Protein AF-I0A2P6-F1 (afdb_monomer_lite)

Structure (mmCIF, N/CA/C/O backbone):
data_AF-I0A2P6-F1
#
_entry.id   AF-I0A2P6-F1
#
loop_
_atom_site.group_PDB
_atom_site.id
_atom_site.type_symbol
_atom_site.label_atom_id
_atom_site.label_alt_id
_atom_site.label_comp_id
_atom_site.label_asym_id
_atom_site.label_entity_id
_atom_site.label_seq_id
_atom_site.pdbx_PDB_ins_code
_atom_site.Cartn_x
_atom_site.Cartn_y
_atom_site.Cartn_z
_atom_site.occupancy
_atom_site.B_iso_or_equiv
_atom_site.auth_seq_id
_atom_site.auth_comp_id
_atom_site.auth_asym_id
_atom_site.auth_atom_id
_atom_site.pdbx_PDB_model_num
ATOM 1 N N . MET A 1 1 ? 2.920 -20.434 -17.012 1.00 64.56 1 MET A N 1
ATOM 2 C CA . MET A 1 1 ? 2.544 -19.214 -16.250 1.00 64.56 1 MET A CA 1
ATOM 3 C C . MET A 1 1 ? 3.639 -18.729 -15.296 1.00 64.56 1 MET A C 1
ATOM 5 O O . MET A 1 1 ? 4.077 -17.599 -15.457 1.00 64.56 1 MET A O 1
ATOM 9 N N . ARG A 1 2 ? 4.132 -19.548 -14.350 1.00 75.06 2 ARG A N 1
ATOM 10 C CA . ARG A 1 2 ? 5.155 -19.134 -13.357 1.00 75.06 2 ARG A CA 1
ATOM 11 C C . ARG A 1 2 ? 6.465 -18.617 -13.980 1.00 75.06 2 ARG A C 1
ATOM 13 O O . ARG A 1 2 ? 6.983 -17.601 -13.540 1.00 75.06 2 ARG A O 1
ATOM 20 N N . LEU A 1 3 ? 6.926 -19.248 -15.062 1.00 84.81 3 LEU A N 1
ATOM 21 C CA . LEU A 1 3 ? 8.129 -18.832 -15.799 1.00 84.81 3 LEU A CA 1
ATOM 22 C C . LEU A 1 3 ? 8.031 -17.404 -16.363 1.00 84.81 3 LEU A C 1
ATOM 24 O O . LEU A 1 3 ? 8.975 -16.635 -16.242 1.00 84.81 3 LEU A O 1
ATOM 28 N N . ALA A 1 4 ? 6.879 -17.018 -16.920 1.00 82.69 4 ALA A N 1
ATOM 29 C CA . ALA A 1 4 ? 6.696 -15.689 -17.504 1.00 82.69 4 ALA A CA 1
ATOM 30 C C . ALA A 1 4 ? 6.731 -14.576 -16.443 1.00 82.69 4 ALA A C 1
ATOM 32 O O . ALA A 1 4 ? 7.311 -13.520 -16.683 1.00 82.69 4 ALA A O 1
ATOM 33 N N . TYR A 1 5 ? 6.158 -14.821 -15.259 1.00 88.75 5 TYR A N 1
ATOM 34 C CA . TYR A 1 5 ? 6.258 -13.890 -14.132 1.00 88.75 5 TYR A CA 1
ATOM 35 C C . TYR A 1 5 ? 7.699 -13.735 -13.645 1.00 88.75 5 TYR A C 1
ATOM 37 O O . TYR A 1 5 ? 8.154 -12.605 -13.484 1.00 88.75 5 TYR A O 1
ATOM 45 N N . ASN A 1 6 ? 8.416 -14.851 -13.483 1.00 91.44 6 ASN A N 1
ATOM 46 C CA . ASN A 1 6 ? 9.821 -14.835 -13.083 1.00 91.44 6 ASN A CA 1
ATOM 47 C C . ASN A 1 6 ? 10.684 -14.074 -14.100 1.00 91.44 6 ASN A C 1
ATOM 49 O O . ASN A 1 6 ? 11.554 -13.306 -13.706 1.00 91.44 6 ASN A O 1
ATOM 53 N N . GLU A 1 7 ? 10.421 -14.224 -15.402 1.00 93.06 7 GLU A N 1
ATOM 54 C CA . GLU A 1 7 ? 11.135 -13.461 -16.430 1.00 93.06 7 GLU A CA 1
ATOM 55 C C . GLU A 1 7 ? 10.840 -11.959 -16.358 1.00 93.06 7 GLU A C 1
ATOM 57 O O . GLU A 1 7 ? 11.769 -11.155 -16.407 1.00 93.06 7 GLU A O 1
ATOM 62 N N . MET A 1 8 ? 9.578 -11.546 -16.193 1.00 93.81 8 MET A N 1
ATOM 63 C CA . MET A 1 8 ? 9.247 -10.122 -16.019 1.00 93.81 8 MET A CA 1
ATOM 64 C C . MET A 1 8 ? 9.940 -9.519 -14.792 1.00 93.81 8 MET A C 1
ATOM 66 O O . MET A 1 8 ? 10.459 -8.405 -14.855 1.00 93.81 8 MET A O 1
ATOM 70 N N . GLU A 1 9 ? 9.958 -10.259 -13.686 1.00 94.56 9 GLU A N 1
ATOM 71 C CA . GLU A 1 9 ? 10.616 -9.873 -12.440 1.00 94.56 9 GLU A CA 1
ATOM 72 C C . GLU A 1 9 ? 12.139 -9.783 -12.612 1.00 94.56 9 GLU A C 1
ATOM 74 O O . GLU A 1 9 ? 12.751 -8.770 -12.268 1.00 94.56 9 GLU A O 1
ATOM 79 N N . ARG A 1 10 ? 12.752 -10.781 -13.257 1.00 95.81 10 ARG A N 1
ATOM 80 C CA . ARG A 1 10 ? 14.180 -10.786 -13.594 1.00 95.81 10 ARG A CA 1
ATOM 81 C C . ARG A 1 10 ? 14.563 -9.579 -14.445 1.00 95.81 10 ARG A C 1
ATOM 83 O O . ARG A 1 10 ? 15.559 -8.917 -14.157 1.00 95.81 10 ARG A O 1
ATOM 90 N N . VAL A 1 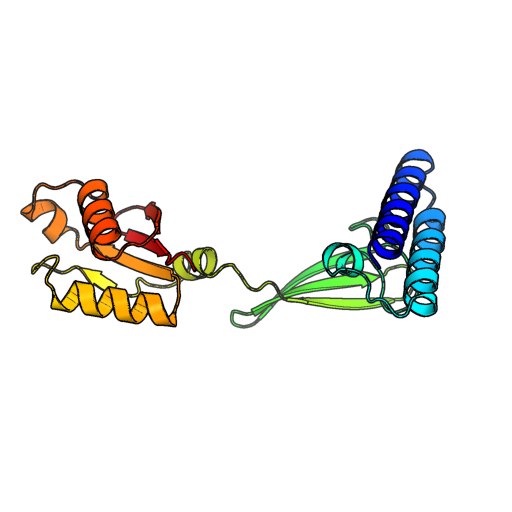11 ? 13.775 -9.269 -15.477 1.00 96.12 11 VAL A N 1
ATOM 91 C CA . VAL A 1 11 ? 13.992 -8.095 -16.337 1.00 96.12 11 VAL A CA 1
ATOM 92 C C . VAL A 1 11 ? 13.886 -6.808 -15.529 1.00 96.12 11 VAL A C 1
ATOM 94 O O . VAL A 1 11 ? 14.717 -5.918 -15.707 1.00 96.12 11 VAL A O 1
ATOM 97 N N . PHE A 1 12 ? 12.894 -6.706 -14.640 1.00 96.44 12 PHE A N 1
ATOM 98 C CA . PHE A 1 12 ? 12.726 -5.544 -13.773 1.00 96.44 12 PHE A CA 1
ATOM 99 C C . PHE A 1 12 ? 13.979 -5.311 -12.928 1.00 96.44 12 PHE A C 1
ATOM 101 O O . PHE A 1 12 ? 14.582 -4.241 -13.025 1.00 96.44 12 PHE A O 1
ATOM 108 N N . TYR A 1 13 ? 14.418 -6.330 -12.184 1.00 96.06 13 TYR A N 1
ATOM 109 C CA . TYR A 1 13 ? 15.587 -6.230 -11.313 1.00 96.06 13 TYR A CA 1
ATOM 110 C C . TYR A 1 13 ? 16.878 -5.960 -12.089 1.00 96.06 13 TYR A C 1
ATOM 112 O O . TYR A 1 13 ? 17.655 -5.088 -11.697 1.00 96.06 13 TYR A O 1
ATOM 120 N N . LYS A 1 14 ? 17.088 -6.633 -13.228 1.00 97.62 14 LYS A N 1
ATOM 121 C CA . LYS A 1 14 ? 18.254 -6.405 -14.096 1.00 97.62 14 LYS A CA 1
ATOM 122 C C . LYS A 1 14 ? 18.283 -4.964 -14.611 1.00 97.62 14 LYS A C 1
ATOM 124 O O . LYS A 1 14 ? 19.324 -4.321 -14.547 1.00 97.62 14 LYS A O 1
ATOM 129 N N . ALA A 1 15 ? 17.152 -4.438 -15.082 1.00 97.19 15 ALA A N 1
ATOM 130 C CA . ALA A 1 15 ? 17.061 -3.069 -15.584 1.00 97.19 15 ALA A CA 1
ATOM 131 C C . ALA A 1 15 ? 17.306 -2.029 -14.482 1.00 97.19 15 ALA A C 1
ATOM 133 O O . ALA A 1 15 ? 18.006 -1.045 -14.717 1.00 97.19 15 ALA A O 1
ATOM 134 N N . THR A 1 16 ? 16.764 -2.246 -13.279 1.00 95.94 16 THR A N 1
ATOM 135 C CA . THR A 1 16 ? 17.031 -1.362 -12.138 1.00 95.94 16 THR A CA 1
ATOM 136 C C . THR A 1 16 ? 18.488 -1.425 -11.699 1.00 95.94 16 THR A C 1
ATOM 138 O O . THR A 1 16 ? 19.078 -0.380 -11.451 1.00 95.94 16 THR A O 1
ATOM 141 N N . PHE A 1 17 ? 19.088 -2.618 -11.663 1.00 97.44 17 PHE A N 1
ATOM 142 C CA . PHE A 1 17 ? 20.496 -2.805 -11.319 1.00 97.44 17 PHE A CA 1
ATOM 143 C C . PHE A 1 17 ? 21.410 -2.059 -12.299 1.00 97.44 17 PHE A C 1
ATOM 145 O O . PHE A 1 17 ? 22.212 -1.233 -11.881 1.00 97.44 17 PHE A O 1
ATOM 152 N N . LEU A 1 18 ? 21.215 -2.261 -13.607 1.00 97.06 18 LEU A N 1
ATOM 153 C CA . LEU A 1 18 ? 21.983 -1.566 -14.646 1.00 97.06 18 LEU A CA 1
ATOM 154 C C . LEU A 1 18 ? 21.805 -0.043 -14.583 1.00 97.06 18 LEU A C 1
ATOM 156 O O . LEU A 1 18 ? 22.752 0.700 -14.819 1.00 97.06 18 LEU A O 1
ATOM 160 N N . PHE A 1 19 ? 20.611 0.446 -14.236 1.00 96.31 19 PHE A N 1
ATOM 161 C CA . PHE A 1 19 ? 20.417 1.873 -13.987 1.00 96.31 19 PHE A CA 1
ATOM 162 C C . PHE A 1 19 ? 21.257 2.377 -12.805 1.00 96.31 19 PHE A C 1
ATOM 164 O O . PHE A 1 19 ? 21.818 3.464 -12.898 1.00 96.31 19 PHE A O 1
ATOM 171 N N . PHE A 1 20 ? 21.346 1.640 -11.697 1.00 95.44 20 PHE A N 1
ATOM 172 C CA . PHE A 1 20 ? 22.154 2.079 -10.556 1.00 95.44 20 PHE A CA 1
ATOM 173 C C . PHE A 1 20 ? 23.652 2.064 -10.863 1.00 95.44 20 PHE A C 1
A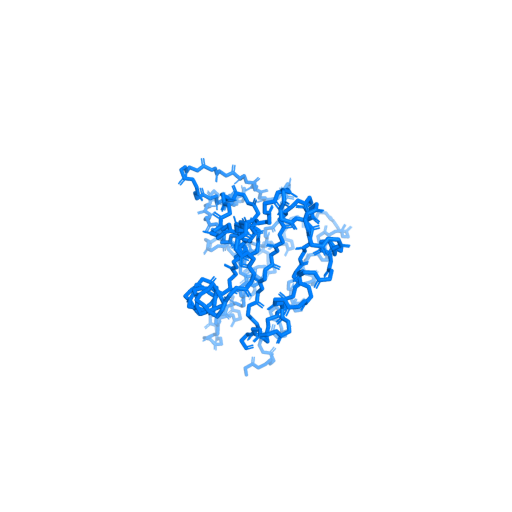TOM 175 O O . PHE A 1 20 ? 24.341 3.002 -10.464 1.00 95.44 20 PHE A O 1
ATOM 182 N N . GLU A 1 21 ? 24.105 1.064 -11.620 1.00 97.12 21 GLU A N 1
ATOM 183 C CA . GLU A 1 21 ? 25.496 0.905 -12.047 1.00 97.12 21 GLU A CA 1
ATOM 184 C C . GLU A 1 21 ? 25.930 2.017 -13.016 1.00 97.12 21 GLU A C 1
ATOM 186 O O . GLU A 1 21 ? 26.921 2.704 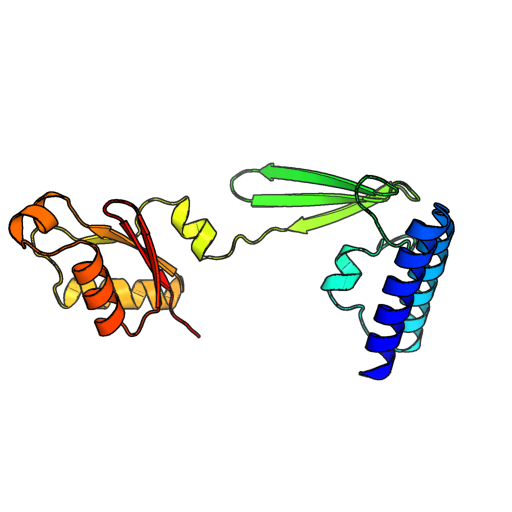-12.796 1.00 97.12 21 GLU A O 1
ATOM 191 N N . TYR A 1 22 ? 25.145 2.250 -14.072 1.00 96.31 22 TYR A N 1
ATOM 192 C CA . TYR A 1 22 ? 25.543 3.115 -15.190 1.00 96.31 22 TYR A CA 1
ATOM 193 C C . TYR A 1 22 ? 24.834 4.475 -15.223 1.00 96.31 22 TYR A C 1
ATOM 195 O O . TYR A 1 22 ? 25.108 5.293 -16.096 1.00 96.31 22 TYR A O 1
ATOM 203 N N . ARG A 1 23 ? 23.859 4.715 -14.338 1.00 94.06 23 ARG A N 1
ATOM 204 C CA . ARG A 1 23 ? 23.041 5.947 -14.247 1.00 94.06 23 ARG A CA 1
ATOM 205 C C . ARG A 1 23 ? 22.291 6.355 -15.519 1.00 94.06 23 ARG A C 1
ATOM 207 O O . ARG A 1 23 ? 21.707 7.435 -15.571 1.00 94.06 23 ARG A O 1
ATOM 214 N N . SER A 1 24 ? 22.195 5.465 -16.505 1.00 94.69 24 SER A N 1
ATOM 215 C CA . SER A 1 24 ? 21.405 5.694 -17.715 1.00 94.69 24 SER A CA 1
ATOM 216 C C . SER A 1 24 ? 19.942 5.291 -17.523 1.00 94.69 24 SER A C 1
ATOM 218 O O . SER A 1 24 ? 19.606 4.130 -17.273 1.00 94.69 24 SER A O 1
ATOM 220 N N . VAL A 1 25 ? 19.034 6.255 -17.696 1.00 93.69 25 VAL A N 1
ATOM 221 C CA . VAL A 1 25 ? 17.577 6.035 -17.618 1.00 93.69 25 VAL A CA 1
ATOM 222 C C . VAL A 1 25 ? 17.036 5.167 -18.754 1.00 93.69 25 VAL A C 1
ATOM 224 O O . VAL A 1 25 ? 15.900 4.689 -18.680 1.00 93.69 25 VAL A O 1
ATOM 227 N N . ASP A 1 26 ? 17.826 4.941 -19.799 1.00 95.75 26 ASP A N 1
ATOM 228 C CA . ASP A 1 26 ? 17.413 4.136 -20.938 1.00 95.75 26 ASP A CA 1
ATOM 229 C C . ASP A 1 26 ? 17.219 2.667 -20.568 1.00 95.75 26 ASP A C 1
ATOM 231 O O . ASP A 1 26 ? 16.251 2.060 -21.028 1.00 95.75 26 ASP A O 1
ATOM 235 N N . PHE A 1 27 ? 18.009 2.123 -19.637 1.00 97.25 27 PHE A N 1
ATOM 236 C CA . PHE A 1 27 ? 17.788 0.772 -19.107 1.00 97.25 27 PHE A CA 1
ATOM 237 C C . PHE A 1 27 ? 16.372 0.602 -18.538 1.00 97.25 27 PHE A C 1
ATOM 239 O O . PHE A 1 27 ? 15.708 -0.404 -18.797 1.00 97.25 27 PHE A O 1
ATOM 246 N N . LEU A 1 28 ? 15.852 1.624 -17.851 1.00 97.12 28 LEU A N 1
ATOM 247 C CA . LEU A 1 28 ? 14.493 1.625 -17.297 1.00 97.12 28 LEU A CA 1
ATOM 248 C C . LEU A 1 28 ? 13.420 1.690 -18.390 1.00 97.12 28 LEU A C 1
ATOM 250 O O . LEU A 1 28 ? 12.336 1.113 -18.247 1.00 97.12 28 LEU A O 1
ATOM 254 N N . ARG A 1 29 ? 13.701 2.406 -19.486 1.00 96.06 29 ARG A N 1
ATOM 255 C CA . ARG A 1 29 ? 12.798 2.529 -20.641 1.00 96.06 29 ARG A CA 1
ATOM 256 C C . ARG A 1 29 ? 12.747 1.212 -21.411 1.00 96.06 29 ARG A C 1
ATOM 258 O O . ARG A 1 29 ? 11.650 0.703 -21.642 1.00 96.06 29 ARG A O 1
ATOM 265 N N . TYR A 1 30 ? 13.903 0.654 -21.764 1.00 96.81 30 TYR A N 1
ATOM 266 C CA . TYR A 1 30 ? 14.017 -0.599 -22.508 1.00 96.81 30 TYR A CA 1
ATOM 267 C C . TYR A 1 30 ? 13.488 -1.785 -21.704 1.00 96.81 30 TYR A C 1
ATOM 269 O O . TYR A 1 30 ? 12.597 -2.486 -22.184 1.00 96.81 30 TYR A O 1
ATOM 277 N N . GLY A 1 31 ? 13.943 -1.959 -20.458 1.00 96.56 31 GLY A N 1
ATOM 278 C CA . GLY A 1 31 ? 13.495 -3.050 -19.591 1.00 96.56 31 GLY A CA 1
ATOM 279 C C . GLY A 1 31 ? 11.984 -3.030 -19.374 1.00 96.56 31 GLY A C 1
ATOM 280 O O . GLY A 1 31 ? 11.310 -4.043 -19.540 1.00 96.56 31 GLY A O 1
ATOM 281 N N . GLY A 1 32 ? 11.412 -1.854 -19.113 1.00 96.00 32 GLY A N 1
ATOM 282 C CA . GLY A 1 32 ? 9.970 -1.712 -18.936 1.00 96.00 32 GLY A CA 1
ATOM 283 C C . GLY A 1 32 ? 9.139 -2.007 -20.197 1.00 96.00 32 GLY A C 1
ATOM 284 O O . GLY A 1 32 ? 8.096 -2.665 -20.120 1.00 96.00 32 GLY A O 1
ATOM 285 N N . ARG A 1 33 ? 9.606 -1.584 -21.383 1.00 95.44 33 ARG A N 1
ATOM 286 C CA . ARG A 1 33 ? 8.983 -1.976 -22.664 1.00 95.44 33 ARG A CA 1
ATOM 287 C C . ARG A 1 33 ? 9.076 -3.481 -22.895 1.00 95.44 33 ARG A C 1
ATOM 289 O O . ARG A 1 33 ? 8.104 -4.076 -23.355 1.00 95.44 33 ARG A O 1
ATOM 296 N N . TYR A 1 34 ? 10.207 -4.090 -22.546 1.00 96.38 34 TYR A N 1
ATOM 297 C CA . TYR A 1 34 ? 10.399 -5.528 -22.681 1.00 96.38 34 TYR A CA 1
ATOM 298 C C . TYR A 1 34 ? 9.437 -6.310 -21.774 1.00 96.38 34 TYR A C 1
ATOM 300 O O . TYR A 1 34 ? 8.736 -7.190 -22.266 1.00 96.38 34 TYR A O 1
ATOM 308 N N . ILE A 1 35 ? 9.268 -5.903 -20.508 1.00 95.56 35 ILE A N 1
ATOM 309 C CA . ILE A 1 35 ? 8.257 -6.476 -19.596 1.00 95.56 35 ILE A CA 1
ATOM 310 C C . ILE A 1 35 ? 6.853 -6.398 -20.206 1.00 95.56 35 ILE A C 1
ATOM 312 O O . ILE A 1 35 ? 6.126 -7.391 -20.220 1.00 95.56 35 ILE A O 1
ATOM 316 N N . LYS A 1 36 ? 6.468 -5.236 -20.754 1.00 93.00 36 LYS A N 1
ATOM 317 C CA . LYS A 1 36 ? 5.180 -5.086 -21.449 1.00 93.00 36 LYS A CA 1
ATOM 318 C C . LYS A 1 36 ? 5.044 -6.034 -22.640 1.00 93.00 36 LYS A C 1
ATOM 320 O O . LYS A 1 36 ? 3.966 -6.585 -22.834 1.00 93.00 36 LYS A O 1
ATOM 325 N N . SER A 1 37 ? 6.108 -6.217 -23.421 1.00 94.31 37 SER A N 1
ATOM 326 C CA . SER A 1 37 ? 6.098 -7.132 -24.564 1.00 94.31 37 SER A CA 1
ATOM 327 C C . SER A 1 37 ? 5.889 -8.578 -24.119 1.00 94.31 37 SER A C 1
ATOM 329 O O . SER A 1 37 ? 5.052 -9.268 -24.694 1.00 94.31 37 SER A O 1
ATOM 331 N N . ILE A 1 38 ? 6.574 -9.020 -23.057 1.00 93.25 38 ILE A N 1
ATOM 332 C CA . ILE A 1 38 ? 6.375 -10.358 -22.478 1.00 93.25 38 ILE A CA 1
ATOM 333 C C . ILE A 1 38 ? 4.920 -10.512 -22.022 1.00 93.25 38 ILE A C 1
ATOM 335 O O . ILE A 1 38 ? 4.271 -11.494 -22.375 1.00 93.25 38 ILE A O 1
ATOM 339 N N . ALA A 1 39 ? 4.384 -9.532 -21.287 1.00 93.19 39 ALA A N 1
ATOM 340 C CA . ALA A 1 39 ? 3.007 -9.558 -20.789 1.00 93.19 39 ALA A CA 1
ATOM 341 C C . ALA A 1 39 ? 1.977 -9.672 -21.922 1.00 93.19 39 ALA A C 1
ATOM 343 O O . ALA A 1 39 ? 1.059 -10.483 -21.840 1.00 93.19 39 ALA A O 1
ATOM 344 N N . GLN A 1 40 ? 2.167 -8.913 -23.005 1.00 91.75 40 GLN A N 1
ATOM 345 C CA . GLN A 1 40 ? 1.307 -8.966 -24.189 1.00 91.75 40 GLN A CA 1
ATOM 346 C C . GLN A 1 40 ? 1.396 -10.317 -24.905 1.00 91.75 40 GLN A C 1
ATOM 348 O O . GLN A 1 40 ? 0.367 -10.926 -25.172 1.00 91.75 40 GLN A O 1
ATOM 353 N N . LYS A 1 41 ? 2.612 -10.813 -25.171 1.00 94.06 41 LYS A N 1
ATOM 354 C CA . LYS A 1 41 ? 2.834 -12.093 -25.866 1.00 94.06 41 LYS A CA 1
ATOM 355 C C . LYS A 1 41 ? 2.283 -13.288 -25.093 1.00 94.06 41 LYS A C 1
ATOM 357 O O . LYS A 1 41 ? 1.799 -14.238 -25.690 1.00 94.06 41 LYS A O 1
ATOM 362 N N . THR A 1 42 ? 2.385 -13.247 -23.767 1.00 92.50 42 THR A N 1
ATOM 363 C CA . THR A 1 42 ? 1.942 -14.340 -22.888 1.00 92.50 42 THR A CA 1
ATOM 364 C C . THR A 1 42 ? 0.490 -14.204 -22.438 1.00 92.50 42 THR A C 1
ATOM 366 O O . THR A 1 42 ? -0.013 -15.109 -21.779 1.00 92.50 42 THR A O 1
ATOM 369 N N . ASN A 1 43 ? -0.177 -13.092 -22.770 1.00 91.19 43 ASN A N 1
ATOM 370 C CA . ASN A 1 43 ? -1.502 -12.724 -22.270 1.00 91.19 43 ASN A CA 1
ATOM 371 C C . ASN A 1 43 ? -1.621 -12.816 -20.733 1.00 91.19 43 ASN A C 1
ATOM 373 O O . ASN A 1 43 ? -2.645 -13.227 -20.188 1.00 91.19 43 ASN A O 1
ATOM 377 N N . LEU A 1 44 ? -0.548 -12.453 -20.021 1.00 89.12 44 LEU A N 1
ATOM 378 C CA . LEU A 1 44 ? -0.504 -12.444 -18.560 1.00 89.12 44 LEU A CA 1
ATOM 379 C C . LEU A 1 44 ? -0.405 -11.004 -18.048 1.00 89.12 44 LEU A C 1
ATOM 381 O O . LEU A 1 44 ? 0.455 -10.244 -18.507 1.00 89.12 44 LEU A O 1
ATOM 385 N N . PRO A 1 45 ? -1.246 -10.600 -17.080 1.00 86.69 45 PRO A N 1
ATOM 386 C CA . PRO A 1 45 ? -1.126 -9.285 -16.474 1.00 86.69 45 PRO A CA 1
ATOM 387 C C . PRO A 1 45 ? 0.174 -9.201 -15.676 1.00 86.69 45 PRO A C 1
ATOM 389 O O . PRO A 1 45 ? 0.573 -10.151 -15.018 1.00 86.69 45 PRO A O 1
ATOM 392 N N . VAL A 1 46 ? 0.816 -8.036 -15.662 1.00 87.56 46 VAL A N 1
ATOM 393 C CA . VAL A 1 46 ? 1.922 -7.792 -14.727 1.00 87.56 46 VAL A CA 1
ATOM 394 C C . VAL A 1 46 ? 1.368 -7.778 -13.297 1.00 87.56 46 VAL A C 1
ATOM 396 O O . VAL A 1 46 ? 0.360 -7.105 -13.050 1.00 87.56 46 VAL A O 1
ATOM 399 N N . ARG A 1 47 ? 2.035 -8.477 -12.366 1.00 84.38 47 ARG A N 1
ATOM 400 C CA . ARG A 1 47 ? 1.691 -8.474 -10.931 1.00 84.38 47 ARG A CA 1
ATOM 401 C C . ARG A 1 47 ? 1.622 -7.044 -10.382 1.00 84.38 47 ARG A C 1
ATOM 403 O O . ARG A 1 47 ? 2.344 -6.154 -10.836 1.00 84.38 47 ARG A O 1
ATOM 410 N N . ASP A 1 48 ? 0.733 -6.809 -9.417 1.00 78.69 48 ASP A N 1
ATOM 411 C CA . ASP A 1 48 ? 0.439 -5.454 -8.934 1.00 78.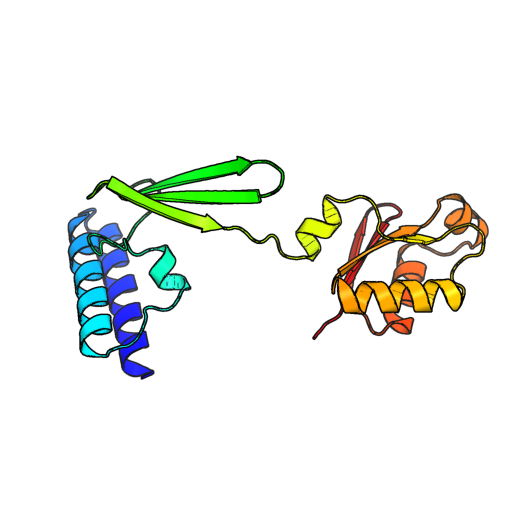69 48 ASP A CA 1
ATOM 412 C C . ASP A 1 48 ? 1.645 -4.765 -8.270 1.00 78.69 48 ASP A C 1
ATOM 414 O O . ASP A 1 48 ? 1.806 -3.551 -8.413 1.00 78.69 48 ASP A O 1
ATOM 418 N N . ASP A 1 49 ? 2.530 -5.532 -7.631 1.00 82.50 49 ASP A N 1
ATOM 419 C CA . ASP A 1 49 ? 3.814 -5.070 -7.088 1.00 82.50 49 ASP A CA 1
ATOM 420 C C . ASP A 1 49 ? 4.694 -4.409 -8.162 1.00 82.50 49 ASP A C 1
ATOM 422 O O . ASP A 1 49 ? 5.083 -3.253 -8.005 1.00 82.50 49 ASP A O 1
ATOM 426 N N . LEU A 1 50 ? 4.919 -5.070 -9.298 1.00 87.62 50 LEU A N 1
ATOM 427 C CA . LEU A 1 50 ? 5.707 -4.538 -10.416 1.00 87.62 50 LEU A CA 1
ATOM 428 C C . LEU A 1 50 ? 4.938 -3.477 -11.219 1.00 87.62 50 LEU A C 1
ATOM 430 O O . LEU A 1 50 ? 5.488 -2.463 -11.656 1.00 87.62 50 LEU A O 1
ATOM 434 N N . LYS A 1 51 ? 3.626 -3.653 -11.390 1.00 87.38 51 LYS A N 1
ATOM 435 C CA . LYS A 1 51 ? 2.742 -2.737 -12.132 1.00 87.38 51 LYS A CA 1
ATOM 436 C C . LYS A 1 51 ? 2.659 -1.350 -11.488 1.00 87.38 51 LYS A C 1
ATOM 438 O O . LYS A 1 51 ? 2.465 -0.347 -12.191 1.00 87.38 51 LYS A O 1
ATOM 443 N N . HIS A 1 52 ? 2.855 -1.235 -10.172 1.00 89.25 52 HIS A N 1
ATOM 444 C CA . HIS A 1 52 ? 3.011 0.056 -9.491 1.00 89.25 52 HIS A CA 1
ATOM 445 C C . HIS A 1 52 ? 4.274 0.814 -9.906 1.00 89.25 52 HIS A C 1
ATOM 447 O O . HIS A 1 52 ? 4.243 2.046 -9.942 1.00 89.25 52 HIS A O 1
ATOM 453 N N . PHE A 1 53 ? 5.309 0.122 -10.370 1.00 93.81 53 PHE A N 1
ATOM 454 C CA . PHE A 1 53 ? 6.541 0.726 -10.869 1.00 93.81 53 PHE A CA 1
ATOM 455 C C . PHE A 1 53 ? 6.611 0.792 -12.392 1.00 93.81 53 PHE A C 1
ATOM 457 O O . PHE A 1 53 ? 7.590 1.281 -12.921 1.00 93.81 53 PHE A O 1
ATOM 464 N N . ILE A 1 54 ? 5.581 0.382 -13.134 1.00 94.44 54 ILE A N 1
ATOM 465 C CA . ILE A 1 54 ? 5.599 0.458 -14.604 1.00 94.44 54 ILE A CA 1
ATOM 466 C C . ILE A 1 54 ? 4.630 1.530 -15.109 1.00 94.44 54 ILE A C 1
ATOM 468 O O . ILE A 1 54 ? 3.488 1.665 -14.648 1.00 94.44 54 ILE A O 1
ATOM 472 N N . CYS A 1 55 ? 5.083 2.341 -16.065 1.00 95.25 55 CYS A N 1
ATOM 473 C CA . CYS A 1 55 ? 4.238 3.323 -16.729 1.00 95.25 55 CYS A CA 1
ATOM 474 C C . CYS A 1 55 ? 3.223 2.634 -17.651 1.00 95.25 55 CYS A C 1
ATOM 476 O O . CYS A 1 55 ? 3.593 1.973 -18.623 1.00 95.25 55 CYS A O 1
ATOM 478 N N . LYS A 1 56 ? 1.924 2.863 -17.421 1.00 91.94 56 LYS A N 1
ATOM 479 C CA . LYS A 1 56 ? 0.870 2.295 -18.278 1.00 91.94 56 LYS A CA 1
ATOM 480 C C . LYS A 1 56 ? 0.908 2.823 -19.712 1.00 91.94 56 LYS A C 1
ATOM 482 O O . LYS A 1 56 ? 0.500 2.095 -20.606 1.00 91.94 56 LYS A O 1
ATOM 487 N N . ARG A 1 57 ? 1.432 4.032 -19.949 1.00 94.25 57 ARG A N 1
ATOM 488 C CA . ARG A 1 57 ? 1.586 4.601 -21.297 1.00 94.25 57 ARG A CA 1
ATOM 489 C C . ARG A 1 57 ? 2.850 4.061 -21.971 1.00 94.25 57 ARG A C 1
ATOM 491 O O . ARG A 1 57 ? 2.784 3.073 -22.691 1.00 94.25 57 ARG A O 1
ATOM 498 N N . CYS A 1 58 ? 4.017 4.621 -21.662 1.00 94.62 58 CYS A N 1
ATOM 499 C CA . CYS A 1 58 ? 5.265 4.310 -22.370 1.00 94.62 58 CYS A CA 1
ATOM 500 C C . CYS A 1 58 ? 5.993 3.031 -21.916 1.00 94.62 58 CYS A C 1
ATOM 502 O O . CYS A 1 58 ? 7.013 2.685 -22.502 1.00 94.62 58 CYS A O 1
ATOM 504 N N . GLY A 1 59 ? 5.520 2.348 -20.869 1.00 94.00 59 GLY A N 1
ATOM 505 C CA . GLY A 1 59 ? 6.137 1.116 -20.368 1.00 94.00 59 GLY A CA 1
ATOM 506 C C . GLY A 1 59 ? 7.372 1.306 -19.494 1.00 94.00 59 GLY A C 1
ATOM 507 O O . GLY A 1 59 ? 7.773 0.342 -18.868 1.00 94.00 59 GLY A O 1
ATOM 508 N N . ALA A 1 60 ? 7.948 2.507 -19.389 1.00 96.56 60 ALA A N 1
ATOM 509 C CA . ALA A 1 60 ? 9.151 2.729 -18.582 1.00 96.56 60 ALA A CA 1
ATOM 510 C C . ALA A 1 60 ? 8.967 2.322 -17.107 1.00 96.56 60 ALA A C 1
ATOM 512 O O . ALA A 1 60 ? 7.910 2.589 -16.520 1.00 96.56 60 ALA A O 1
ATOM 513 N N . ILE A 1 61 ? 10.013 1.732 -16.522 1.00 97.19 61 ILE A N 1
ATOM 514 C CA . ILE A 1 61 ? 10.127 1.512 -15.077 1.00 97.19 61 ILE A CA 1
ATOM 515 C C . ILE A 1 61 ? 10.290 2.874 -14.392 1.00 97.19 61 ILE A C 1
ATOM 517 O O . ILE A 1 61 ? 11.100 3.698 -14.809 1.00 97.19 61 ILE A O 1
ATOM 521 N N . LEU A 1 62 ? 9.478 3.131 -13.375 1.00 96.06 62 LEU A N 1
ATOM 522 C CA . LEU A 1 62 ? 9.343 4.385 -12.651 1.00 96.06 62 LEU A CA 1
ATOM 523 C C . LEU A 1 62 ? 10.132 4.292 -11.348 1.00 96.06 62 LEU A C 1
ATOM 525 O O . LEU A 1 62 ? 9.768 3.525 -10.459 1.00 96.06 62 LEU A O 1
ATOM 529 N N . ILE A 1 63 ? 11.175 5.108 -11.234 1.00 95.00 63 ILE A N 1
ATOM 530 C CA . ILE A 1 63 ? 11.930 5.306 -10.000 1.00 95.00 63 ILE A CA 1
ATOM 531 C C . ILE A 1 63 ? 11.552 6.682 -9.440 1.00 95.00 63 ILE A C 1
ATOM 533 O O . ILE A 1 63 ? 11.698 7.688 -10.155 1.00 95.00 63 ILE A O 1
ATOM 537 N N . PRO A 1 64 ? 11.015 6.753 -8.206 1.00 94.00 64 PRO A N 1
ATOM 538 C CA . PRO A 1 64 ? 10.676 8.018 -7.565 1.00 94.00 64 PRO A CA 1
ATOM 539 C C . PRO A 1 64 ? 11.873 8.975 -7.543 1.00 94.00 64 PRO A C 1
ATOM 541 O O . PRO A 1 64 ? 12.978 8.579 -7.191 1.00 94.00 64 PRO A O 1
ATOM 544 N N . GLY A 1 65 ? 11.661 10.227 -7.947 1.00 91.56 65 GLY A N 1
ATOM 545 C CA . GLY A 1 65 ? 12.693 11.272 -7.935 1.00 91.56 65 GLY A CA 1
ATOM 546 C C . GLY A 1 65 ? 13.654 11.257 -9.129 1.00 91.56 65 GLY A C 1
ATOM 547 O O . GLY A 1 65 ? 14.274 12.276 -9.395 1.00 91.56 65 GLY A O 1
ATOM 548 N N . VAL A 1 66 ? 13.730 10.160 -9.891 1.00 94.31 66 VAL A N 1
ATOM 549 C CA . VAL A 1 66 ? 14.603 10.054 -11.076 1.00 94.31 66 VAL A CA 1
ATOM 550 C C . VAL A 1 66 ? 13.824 10.360 -12.354 1.00 94.31 66 VAL A C 1
ATOM 552 O O . VAL A 1 66 ? 14.044 11.364 -13.018 1.00 94.31 66 VAL A O 1
ATOM 555 N N . ASN A 1 67 ? 12.874 9.494 -12.709 1.00 95.00 67 ASN A N 1
ATOM 556 C CA . ASN A 1 67 ? 12.089 9.604 -13.944 1.00 95.00 67 ASN A CA 1
ATOM 557 C C . ASN A 1 67 ? 10.577 9.625 -13.667 1.00 95.00 67 ASN A C 1
ATOM 559 O O . ASN A 1 67 ? 9.744 9.467 -14.571 1.00 95.00 67 ASN A O 1
ATOM 563 N N . SER A 1 68 ? 10.211 9.814 -12.400 1.00 96.19 68 SER A N 1
ATOM 564 C CA . SER A 1 68 ? 8.832 9.857 -11.950 1.00 96.19 68 SER A CA 1
ATOM 565 C C . SER A 1 68 ? 8.660 10.733 -10.709 1.00 96.19 68 SER A C 1
ATOM 567 O O . SER A 1 68 ? 9.529 10.799 -9.844 1.00 96.19 68 SER A O 1
ATOM 569 N N . SER A 1 69 ? 7.516 11.410 -10.619 1.00 96.00 69 SER A N 1
ATOM 570 C CA . SER A 1 69 ? 7.128 12.228 -9.469 1.00 96.00 69 SER A CA 1
ATOM 571 C C . SER A 1 69 ? 6.019 11.534 -8.693 1.00 96.00 69 SER A C 1
ATOM 573 O O . SER A 1 69 ? 5.005 11.138 -9.270 1.00 96.00 69 SER A O 1
ATOM 575 N N . TYR A 1 70 ? 6.228 11.387 -7.389 1.00 94.75 70 TYR A N 1
ATOM 576 C CA . TYR A 1 70 ? 5.323 10.737 -6.451 1.00 94.75 70 TYR A CA 1
ATOM 577 C C . TYR A 1 70 ? 4.789 11.819 -5.512 1.00 94.75 70 TYR A C 1
ATOM 579 O O . TYR A 1 70 ? 5.557 12.432 -4.778 1.00 94.75 70 TYR A O 1
ATOM 587 N N . ARG A 1 71 ? 3.485 12.108 -5.573 1.00 90.00 71 ARG A N 1
ATOM 588 C CA . ARG A 1 71 ? 2.843 13.134 -4.736 1.00 90.00 71 ARG A CA 1
ATOM 589 C C . ARG A 1 71 ? 1.636 12.566 -4.011 1.00 90.00 71 ARG A C 1
ATOM 591 O O . ARG A 1 71 ? 0.768 11.963 -4.641 1.00 90.00 71 ARG A O 1
ATOM 598 N N . ILE A 1 72 ? 1.575 12.776 -2.703 1.00 90.06 72 ILE A N 1
ATOM 599 C CA . ILE A 1 72 ? 0.432 12.383 -1.878 1.00 90.06 72 ILE A CA 1
ATOM 600 C C . ILE A 1 72 ? -0.611 13.498 -1.940 1.00 90.06 72 ILE A C 1
ATOM 602 O O . ILE A 1 72 ? -0.286 14.672 -1.793 1.00 90.06 72 ILE A O 1
ATOM 606 N N . HIS A 1 73 ? -1.865 13.123 -2.163 1.00 87.88 73 HIS A N 1
ATOM 607 C CA . HIS A 1 73 ? -3.013 14.015 -2.083 1.00 87.88 73 HIS A CA 1
ATOM 608 C C . HIS A 1 73 ? -4.037 13.430 -1.116 1.00 87.88 73 HIS A C 1
ATOM 610 O O . HIS A 1 73 ? -4.339 12.238 -1.182 1.00 87.88 73 HIS A O 1
ATOM 616 N N . SER A 1 74 ? -4.600 14.277 -0.261 1.00 79.00 74 SER A N 1
ATOM 617 C CA . SER A 1 74 ? -5.686 13.940 0.657 1.00 79.00 74 SER A CA 1
ATOM 618 C C . SER A 1 74 ? -6.909 14.804 0.340 1.00 79.00 74 SER A C 1
ATOM 620 O O . SER A 1 74 ? -6.810 16.023 0.221 1.00 79.00 74 SER A O 1
ATOM 622 N N . LYS A 1 75 ? -8.078 14.176 0.173 1.00 70.56 75 LYS A N 1
ATOM 623 C CA . LYS A 1 75 ? -9.368 14.877 0.088 1.00 70.56 75 LYS A CA 1
ATOM 624 C C . LYS A 1 75 ? -10.410 14.096 0.882 1.00 70.56 75 LYS A C 1
ATOM 626 O O . LYS A 1 75 ? -10.657 12.931 0.579 1.00 70.56 75 LYS A O 1
ATOM 631 N N . SER A 1 76 ? -10.989 14.731 1.902 1.00 59.59 76 SER A N 1
ATOM 632 C CA . SER A 1 76 ? -12.136 14.222 2.677 1.00 59.59 76 SER A CA 1
ATOM 633 C C . SER A 1 76 ? -12.019 12.744 3.098 1.00 59.59 76 SER A C 1
ATOM 635 O O . SER A 1 76 ? -12.904 11.941 2.824 1.00 59.59 76 SER A O 1
ATOM 637 N N . GLY A 1 77 ? -10.897 12.358 3.719 1.00 62.97 77 GLY A N 1
ATOM 638 C CA . GLY A 1 77 ? -10.677 10.993 4.228 1.00 62.97 77 GLY A CA 1
ATOM 639 C C . GLY A 1 77 ? -10.158 9.969 3.208 1.00 62.97 77 GLY A C 1
ATOM 640 O O . GLY A 1 77 ? -9.796 8.863 3.604 1.00 62.97 77 GLY A O 1
ATOM 641 N N . ASN A 1 78 ? -10.047 10.335 1.926 1.00 66.12 78 ASN A N 1
ATOM 642 C CA . ASN A 1 78 ? -9.393 9.521 0.904 1.00 66.12 78 ASN A CA 1
ATOM 643 C C . ASN A 1 78 ? -8.012 10.092 0.563 1.00 66.12 78 ASN A C 1
ATOM 645 O O . ASN A 1 78 ? -7.893 11.217 0.068 1.00 66.12 78 ASN A O 1
ATOM 649 N N . SER A 1 79 ? -6.973 9.287 0.792 1.00 80.38 79 SER A N 1
ATOM 650 C CA . SER A 1 79 ? -5.589 9.608 0.438 1.00 80.38 79 SER A CA 1
ATOM 651 C C . SER A 1 79 ? -5.146 8.773 -0.761 1.00 80.38 79 SER A C 1
ATOM 653 O O . SER A 1 79 ? -5.291 7.549 -0.773 1.00 80.38 79 SER A O 1
ATOM 655 N N . TYR A 1 80 ? -4.588 9.421 -1.781 1.00 87.44 80 TYR A N 1
ATOM 656 C CA . TYR A 1 80 ? -4.030 8.740 -2.947 1.00 87.44 80 TYR A CA 1
ATOM 657 C C . TYR A 1 80 ? -2.640 9.267 -3.294 1.00 87.44 80 TYR A C 1
ATOM 659 O O . TYR A 1 80 ? -2.327 10.445 -3.132 1.00 87.44 80 TYR A O 1
ATOM 667 N N . LEU A 1 81 ? -1.811 8.378 -3.826 1.00 88.94 81 LEU A N 1
ATOM 668 C CA . LEU A 1 81 ? -0.517 8.690 -4.404 1.00 88.94 81 LEU A CA 1
ATOM 669 C C . LEU A 1 81 ? -0.679 8.916 -5.905 1.00 88.94 81 LEU A C 1
ATOM 671 O O . LEU A 1 81 ? -1.020 8.003 -6.661 1.00 88.94 81 LEU A O 1
ATOM 675 N N . LYS A 1 82 ? -0.437 10.144 -6.352 1.00 92.62 82 LYS A N 1
ATOM 676 C CA . LYS A 1 82 ? -0.324 10.484 -7.767 1.00 92.62 82 LYS A CA 1
ATOM 677 C C . LYS A 1 82 ? 1.106 10.216 -8.217 1.00 92.62 82 LYS A C 1
ATOM 679 O O . LYS A 1 82 ? 2.030 10.909 -7.802 1.00 92.62 82 LYS A O 1
ATOM 684 N N . VAL A 1 83 ? 1.268 9.232 -9.092 1.00 95.00 83 VAL A N 1
ATOM 685 C CA . VAL A 1 83 ? 2.541 8.895 -9.731 1.00 95.00 83 VAL A CA 1
ATOM 686 C C . VAL A 1 83 ? 2.530 9.437 -11.156 1.00 95.00 83 VAL A C 1
ATOM 688 O O . VAL A 1 83 ? 1.771 8.939 -11.989 1.00 95.00 83 VAL A O 1
ATOM 691 N N . LYS A 1 84 ? 3.353 10.447 -11.449 1.00 97.00 84 LYS A N 1
ATOM 692 C CA . LYS A 1 84 ? 3.546 11.017 -12.793 1.00 97.00 84 LYS A CA 1
ATOM 693 C C . LYS A 1 84 ? 4.848 10.501 -13.398 1.00 97.00 84 LYS A C 1
ATOM 695 O O . LYS A 1 84 ? 5.901 10.629 -12.790 1.00 97.00 84 LYS A O 1
ATOM 700 N N . CYS A 1 85 ? 4.792 9.969 -14.611 1.00 96.94 85 CYS A N 1
ATOM 701 C CA . CYS A 1 85 ? 5.965 9.633 -15.408 1.00 96.94 85 CYS A CA 1
ATOM 702 C C . CYS A 1 85 ? 6.545 10.910 -16.031 1.00 96.94 85 CYS A C 1
ATOM 704 O O . CYS A 1 85 ? 5.844 11.596 -16.776 1.00 96.94 85 CYS A O 1
ATOM 706 N N . LEU A 1 86 ? 7.816 11.211 -15.766 1.00 95.44 86 LEU A N 1
ATOM 707 C CA . LEU A 1 86 ? 8.499 12.373 -16.344 1.00 95.44 86 LEU A CA 1
ATOM 708 C C . LEU A 1 86 ? 8.980 12.115 -17.781 1.00 95.44 86 LEU A C 1
ATOM 710 O O . LEU A 1 86 ? 9.162 13.059 -18.531 1.00 95.44 86 LEU A O 1
ATOM 714 N N . ASN A 1 87 ? 9.064 10.849 -18.207 1.00 93.19 87 ASN A N 1
ATOM 715 C CA . ASN A 1 87 ? 9.400 10.484 -19.590 1.00 93.19 87 ASN A CA 1
ATOM 716 C C . ASN A 1 87 ? 8.239 10.692 -20.593 1.00 93.19 87 ASN A C 1
ATOM 718 O O . ASN A 1 87 ? 8.495 10.918 -21.765 1.00 93.19 87 ASN A O 1
ATOM 722 N N . CYS A 1 88 ? 6.962 10.582 -20.189 1.00 95.62 88 CYS A N 1
ATOM 723 C CA . CYS A 1 88 ? 5.822 10.711 -21.132 1.00 95.62 88 CYS A CA 1
ATOM 724 C C . CYS A 1 88 ? 4.601 11.489 -20.603 1.00 95.62 88 CYS A C 1
ATOM 726 O O . CYS A 1 88 ? 3.536 11.481 -21.228 1.00 95.62 88 CYS A O 1
ATOM 728 N N . GLY A 1 89 ? 4.696 12.070 -19.405 1.00 95.56 89 GLY A N 1
ATOM 729 C CA . GLY A 1 89 ? 3.639 12.864 -18.770 1.00 95.56 89 GLY A CA 1
ATOM 730 C C . GLY A 1 89 ? 2.476 12.075 -18.152 1.00 95.56 89 GLY A C 1
ATOM 731 O O . GLY A 1 89 ? 1.706 12.645 -17.376 1.00 95.56 89 GLY A O 1
ATOM 732 N N . TYR A 1 90 ? 2.346 10.773 -18.436 1.00 96.88 90 TYR A N 1
ATOM 733 C CA . TYR A 1 90 ? 1.245 9.952 -17.919 1.00 96.88 90 TYR A CA 1
ATOM 734 C C . TYR A 1 90 ? 1.208 9.943 -16.387 1.00 96.88 90 TYR A C 1
ATOM 736 O O . TYR A 1 90 ? 2.239 9.769 -15.740 1.00 96.88 90 TYR A O 1
ATOM 744 N N . SER A 1 91 ? 0.016 10.084 -15.807 1.00 95.38 91 SER A N 1
ATOM 745 C CA . SER A 1 91 ? -0.193 10.060 -14.358 1.00 95.38 91 SER A CA 1
ATOM 746 C C . SER A 1 91 ? -1.143 8.933 -13.960 1.00 95.38 91 SER A C 1
ATOM 748 O O . SER A 1 91 ? -2.221 8.807 -14.534 1.00 95.38 91 SER A O 1
ATOM 750 N N . LYS A 1 92 ? -0.781 8.151 -12.939 1.00 92.19 92 LYS A N 1
ATOM 751 C CA . LYS A 1 92 ? -1.662 7.162 -12.299 1.00 92.19 92 LYS A CA 1
ATOM 752 C C . LYS A 1 92 ? -1.933 7.524 -10.845 1.00 92.19 92 LYS A C 1
ATOM 754 O O . LYS A 1 92 ? -1.107 8.161 -10.196 1.00 92.19 92 LYS A O 1
ATOM 759 N N . LYS A 1 93 ? -3.098 7.113 -10.347 1.00 91.00 93 LYS A N 1
ATOM 760 C CA . LYS A 1 93 ? -3.497 7.246 -8.943 1.00 91.00 93 LYS A CA 1
ATOM 761 C C . LYS A 1 93 ? -3.406 5.871 -8.286 1.00 91.00 93 LYS A C 1
ATOM 763 O O . LYS A 1 93 ? -3.996 4.923 -8.798 1.00 91.00 93 LYS A O 1
ATOM 768 N N . ILE A 1 94 ? -2.670 5.773 -7.187 1.00 87.94 94 ILE A N 1
ATOM 769 C CA . ILE A 1 94 ? -2.621 4.594 -6.321 1.00 87.94 94 ILE A CA 1
ATOM 770 C C . ILE A 1 94 ? -3.375 4.971 -5.050 1.00 87.94 94 ILE A C 1
ATOM 772 O O . ILE A 1 94 ? -2.987 5.903 -4.349 1.00 87.94 94 ILE A O 1
ATOM 776 N N . ILE A 1 95 ? -4.498 4.308 -4.797 1.00 81.88 95 ILE A N 1
ATOM 777 C CA . ILE A 1 95 ? -5.324 4.581 -3.619 1.00 81.88 95 ILE A CA 1
ATOM 778 C C . ILE A 1 95 ? -4.694 3.857 -2.434 1.00 81.88 95 ILE A C 1
ATOM 780 O O . ILE A 1 95 ? -4.524 2.639 -2.481 1.00 81.88 95 ILE A O 1
ATOM 784 N N . PHE A 1 96 ? -4.390 4.585 -1.361 1.00 72.75 96 PHE A N 1
ATOM 785 C CA . PHE A 1 96 ? -4.062 3.948 -0.095 1.00 72.75 96 PHE A CA 1
ATOM 786 C C . PHE A 1 96 ? -5.374 3.572 0.582 1.00 72.75 96 PHE A C 1
ATOM 788 O O . PHE A 1 96 ? -6.098 4.441 1.060 1.00 72.75 96 PHE A O 1
ATOM 795 N N . LYS A 1 97 ? -5.698 2.280 0.634 1.00 62.59 97 LYS A N 1
ATOM 796 C CA . LYS A 1 97 ? -6.639 1.800 1.647 1.00 62.59 97 LYS A CA 1
ATOM 797 C C . LYS A 1 97 ? -5.813 1.612 2.922 1.00 62.59 97 LYS A C 1
ATOM 799 O O . LYS A 1 97 ? -5.009 0.677 2.948 1.00 62.59 97 LYS A O 1
ATOM 804 N N . PRO A 1 98 ? -5.895 2.502 3.933 1.00 61.91 98 PRO A N 1
ATOM 805 C CA . PRO A 1 98 ? -5.234 2.228 5.202 1.00 61.91 98 PRO A CA 1
ATOM 806 C C . PRO A 1 98 ? -5.730 0.871 5.704 1.00 61.91 98 PRO A C 1
ATOM 808 O O . PRO A 1 98 ? -6.922 0.581 5.592 1.00 61.91 98 PRO A O 1
ATOM 811 N N . ARG A 1 99 ? -4.823 0.034 6.226 1.00 65.06 99 ARG A N 1
ATOM 812 C CA . ARG A 1 99 ? -5.235 -1.204 6.905 1.00 65.06 99 ARG A CA 1
ATOM 813 C C . ARG A 1 99 ? -6.272 -0.837 7.968 1.00 65.06 99 ARG A C 1
ATOM 815 O O . ARG A 1 99 ? -6.124 0.203 8.614 1.00 65.06 99 ARG A O 1
ATOM 822 N N . ASP A 1 100 ? -7.273 -1.686 8.176 1.00 68.56 100 ASP A N 1
ATOM 823 C CA . ASP A 1 100 ? -8.390 -1.396 9.089 1.00 68.56 100 ASP A CA 1
ATOM 824 C C . ASP A 1 100 ? -7.910 -1.010 10.504 1.00 68.56 100 ASP A C 1
ATOM 826 O O . ASP A 1 100 ? -8.477 -0.120 11.133 1.00 68.56 100 ASP A O 1
ATOM 830 N N . VAL A 1 101 ? -6.774 -1.566 10.945 1.00 64.12 101 VAL A N 1
ATOM 831 C CA . VAL A 1 101 ? -6.055 -1.197 12.182 1.00 64.12 101 VAL A CA 1
ATOM 832 C C . VAL A 1 101 ? -5.561 0.251 12.192 1.00 64.12 101 VAL A C 1
ATOM 834 O O . VAL A 1 101 ? -5.714 0.964 13.177 1.00 64.12 101 VAL A O 1
ATOM 837 N N . VAL A 1 102 ? -4.959 0.725 11.102 1.00 69.44 102 VAL A N 1
ATOM 838 C CA . VAL A 1 102 ? -4.473 2.113 11.015 1.00 69.44 102 VAL A CA 1
ATOM 839 C C . VAL A 1 102 ? -5.656 3.079 11.010 1.00 69.44 102 VAL A C 1
ATOM 841 O O . VAL A 1 102 ? -5.603 4.134 11.640 1.00 69.44 102 VAL A O 1
ATOM 844 N N . LYS A 1 103 ? -6.754 2.690 10.352 1.00 70.88 103 LYS A N 1
ATOM 845 C CA . LYS A 1 103 ? -7.993 3.467 10.341 1.00 70.88 103 LYS A CA 1
ATOM 846 C C . LYS A 1 103 ? -8.622 3.539 11.735 1.00 70.88 103 LYS A C 1
ATOM 848 O O . LYS A 1 103 ? -8.982 4.631 12.163 1.00 70.88 103 LYS A O 1
ATOM 853 N N . SER A 1 104 ? -8.705 2.427 12.469 1.00 72.69 104 SER A N 1
ATOM 854 C CA . SER A 1 104 ? -9.311 2.405 13.809 1.00 72.69 104 SER A CA 1
ATOM 855 C C . SER A 1 104 ? -8.554 3.284 14.814 1.00 72.69 104 SER A C 1
ATOM 857 O O . SER A 1 104 ? -9.184 3.922 15.657 1.00 72.69 104 SER A O 1
ATOM 859 N N . LYS A 1 105 ? -7.227 3.438 14.680 1.00 75.06 105 LYS A N 1
ATOM 860 C CA . LYS A 1 105 ? -6.429 4.366 15.509 1.00 75.06 105 LYS A CA 1
ATOM 861 C C . LYS A 1 105 ? -6.905 5.816 15.416 1.00 75.06 105 LYS A C 1
ATOM 863 O O . LYS A 1 105 ? -7.011 6.475 16.452 1.00 75.06 105 LYS A O 1
ATOM 868 N N . MET A 1 106 ? -7.190 6.289 14.202 1.00 69.94 106 MET A N 1
ATOM 869 C CA . MET A 1 106 ? -7.538 7.686 13.903 1.00 69.94 106 MET A CA 1
ATOM 870 C C . MET A 1 106 ? -8.988 8.045 14.248 1.00 69.94 106 MET A C 1
ATOM 872 O O . MET A 1 106 ? -9.327 9.223 14.336 1.00 69.94 106 MET A O 1
ATOM 876 N N . VAL A 1 107 ? -9.849 7.046 14.442 1.00 77.06 107 VAL A N 1
ATOM 877 C CA . VAL A 1 107 ? -11.275 7.239 14.720 1.00 77.06 107 VAL A CA 1
ATOM 878 C C . VAL A 1 107 ? -11.527 7.212 16.238 1.00 77.06 107 VAL A C 1
ATOM 880 O O . VAL A 1 107 ? -10.715 6.712 17.034 1.00 77.06 107 VAL A O 1
ATOM 883 N N . ARG A 1 108 ? -12.657 7.797 16.661 1.00 79.69 108 ARG A N 1
ATOM 884 C CA . ARG A 1 108 ? -13.180 7.641 18.029 1.00 79.69 108 ARG A CA 1
ATOM 885 C C . ARG A 1 108 ? -13.370 6.154 18.346 1.00 79.69 108 ARG A C 1
ATOM 887 O O . ARG A 1 108 ? -13.521 5.342 17.438 1.00 79.69 108 ARG A O 1
ATOM 894 N N . ALA A 1 109 ? -13.331 5.811 19.633 1.00 85.75 109 ALA A N 1
ATOM 895 C CA . ALA A 1 109 ? -13.579 4.440 20.061 1.00 85.75 109 ALA A CA 1
ATOM 896 C C . ALA A 1 109 ? -14.951 3.976 19.560 1.00 85.75 109 ALA A C 1
ATOM 898 O O . ALA A 1 109 ? -15.924 4.727 19.632 1.00 85.75 109 ALA A O 1
ATOM 899 N N . ASP A 1 110 ? -15.005 2.754 19.040 1.00 86.31 110 ASP A N 1
ATOM 900 C CA . ASP A 1 110 ? -16.252 2.134 18.627 1.00 86.31 110 ASP A CA 1
ATOM 901 C C . ASP A 1 110 ? -17.117 1.880 19.865 1.00 86.31 110 ASP A C 1
ATOM 903 O O . ASP A 1 110 ? -18.289 2.248 19.891 1.00 86.31 110 ASP A O 1
ATOM 907 N N . ILE A 1 111 ? -16.535 1.274 20.899 1.00 89.88 111 ILE A N 1
ATOM 908 C CA . ILE A 1 111 ? -17.244 0.853 22.111 1.00 89.88 111 ILE A CA 1
ATOM 909 C C . ILE A 1 111 ? -16.542 1.430 23.339 1.00 89.88 111 ILE A C 1
ATOM 911 O O . ILE A 1 111 ? -15.312 1.463 23.399 1.00 89.88 111 ILE A O 1
ATOM 915 N N . ASN A 1 112 ? -17.333 1.846 24.329 1.00 89.44 112 ASN A N 1
ATOM 916 C CA . ASN A 1 112 ? -16.848 2.256 25.642 1.00 89.44 112 ASN A CA 1
ATOM 917 C C . ASN A 1 112 ? -17.341 1.260 26.702 1.00 89.44 112 ASN A C 1
ATOM 919 O O . ASN A 1 112 ? -18.546 1.078 26.858 1.00 89.44 112 ASN A O 1
ATOM 923 N N . ILE A 1 113 ? -16.422 0.657 27.452 1.00 86.81 113 ILE A N 1
ATOM 924 C CA . ILE A 1 113 ? -16.729 -0.170 28.622 1.00 86.81 113 ILE A CA 1
ATOM 925 C C . ILE A 1 113 ? -16.939 0.771 29.814 1.00 86.81 113 ILE A C 1
ATOM 927 O O . ILE A 1 113 ? -16.023 1.492 30.219 1.00 86.81 113 ILE A O 1
ATOM 931 N N . GLY A 1 114 ? -18.177 0.817 30.310 1.00 80.94 114 GLY A N 1
ATOM 932 C CA . GLY A 1 114 ? -18.611 1.676 31.415 1.00 80.94 114 GLY A CA 1
ATOM 933 C C . GLY A 1 114 ? -18.455 1.032 32.797 1.00 80.94 114 GLY A C 1
ATOM 934 O O . GLY A 1 114 ? -17.769 0.029 32.955 1.00 80.94 114 GLY A O 1
ATOM 935 N N . LYS A 1 115 ? -19.125 1.608 33.805 1.00 69.38 115 LYS A N 1
ATOM 936 C CA . LYS A 1 115 ? -19.037 1.173 35.215 1.00 69.38 115 LYS A CA 1
ATOM 937 C C . LYS A 1 115 ? -19.523 -0.264 35.452 1.00 69.38 115 LYS A C 1
ATOM 939 O O . LYS A 1 115 ? -18.985 -0.938 36.314 1.00 69.38 115 LYS A O 1
ATOM 944 N N . ASN A 1 116 ? -20.482 -0.737 34.653 1.00 74.19 116 ASN A N 1
ATOM 945 C CA . ASN A 1 116 ? -21.011 -2.105 34.743 1.00 74.19 116 ASN A CA 1
ATOM 946 C C . ASN A 1 116 ? -20.047 -3.170 34.184 1.00 74.19 116 ASN A C 1
ATOM 948 O O . ASN A 1 116 ? -20.391 -4.344 34.189 1.00 74.19 116 ASN A O 1
ATOM 952 N N . GLY A 1 117 ? -18.871 -2.776 33.683 1.00 76.69 117 GLY A N 1
ATOM 953 C CA . GLY A 1 117 ? -17.817 -3.701 33.282 1.00 76.69 117 GLY A CA 1
ATOM 954 C C . GLY A 1 117 ? -18.128 -4.567 32.066 1.00 76.69 117 GLY A C 1
ATOM 955 O O . GLY A 1 117 ? -18.863 -4.168 31.159 1.00 76.69 117 GLY A O 1
ATOM 956 N N . ILE A 1 118 ? -17.491 -5.738 32.020 1.00 80.50 118 ILE A N 1
ATOM 957 C CA . ILE A 1 118 ? -17.593 -6.701 30.922 1.00 80.50 118 ILE A CA 1
ATOM 958 C C . ILE A 1 118 ? -18.794 -7.619 31.181 1.00 80.50 118 ILE A C 1
ATOM 960 O O . ILE A 1 118 ? -18.663 -8.672 31.793 1.00 80.50 118 ILE A O 1
ATOM 964 N N . ASN A 1 119 ? -19.964 -7.228 30.678 1.00 86.44 119 ASN A N 1
ATOM 965 C CA . ASN A 1 119 ? -21.161 -8.075 30.694 1.00 86.44 119 ASN A CA 1
ATOM 966 C C . ASN A 1 119 ? -21.336 -8.807 29.357 1.00 86.44 119 ASN A C 1
ATOM 968 O O . ASN A 1 119 ? -20.903 -8.313 28.312 1.00 86.44 119 ASN A O 1
ATOM 972 N N . GLU A 1 120 ? -22.074 -9.921 29.351 1.00 85.12 120 GLU A N 1
ATOM 973 C CA . GLU A 1 120 ? -22.381 -10.693 28.132 1.00 85.12 120 GLU A CA 1
ATOM 974 C C . GLU A 1 120 ? -22.967 -9.835 27.004 1.00 85.12 120 GLU A C 1
ATOM 976 O O . GLU A 1 120 ? -22.653 -10.031 25.829 1.00 85.12 120 GLU A O 1
ATOM 981 N N . ARG A 1 121 ? -23.789 -8.836 27.354 1.00 87.06 121 ARG A N 1
ATOM 982 C CA . ARG A 1 121 ? -24.346 -7.875 26.394 1.00 87.06 121 ARG A CA 1
ATOM 983 C C . ARG A 1 121 ? -23.249 -7.106 25.654 1.00 87.06 121 ARG A C 1
ATOM 985 O O . ARG A 1 121 ? -23.325 -6.975 24.435 1.00 87.06 121 ARG A O 1
ATOM 992 N N . ILE A 1 122 ? -22.237 -6.622 26.377 1.00 89.19 122 ILE A N 1
ATOM 993 C CA . ILE A 1 122 ? -21.113 -5.887 25.785 1.00 89.19 122 ILE A CA 1
ATOM 994 C C . ILE A 1 122 ? -20.249 -6.832 24.952 1.00 89.19 122 ILE A C 1
ATOM 996 O O . ILE A 1 122 ? -19.871 -6.471 23.844 1.00 89.19 122 ILE A O 1
ATOM 1000 N N . ILE A 1 123 ? -19.991 -8.054 25.426 1.00 90.62 123 ILE A N 1
ATOM 1001 C CA . ILE A 1 123 ? -19.238 -9.058 24.658 1.00 90.62 123 ILE A CA 1
ATOM 1002 C C . ILE A 1 123 ? -19.930 -9.333 23.314 1.00 90.62 123 ILE A C 1
ATOM 1004 O O . ILE A 1 123 ? -19.287 -9.249 22.268 1.00 90.62 123 ILE A O 1
ATOM 1008 N N . LYS A 1 124 ? -21.249 -9.575 23.311 1.00 90.38 124 LYS A N 1
ATOM 1009 C CA . LYS A 1 124 ? -22.033 -9.786 22.077 1.00 90.38 124 LYS A CA 1
ATOM 1010 C C . LYS A 1 124 ? -21.987 -8.575 21.145 1.00 90.38 124 LYS A C 1
ATOM 1012 O O . LYS A 1 124 ? -21.889 -8.730 19.925 1.00 90.38 124 LYS A O 1
ATOM 1017 N N . GLU A 1 125 ? -22.030 -7.367 21.699 1.00 91.56 125 GLU A N 1
ATOM 1018 C CA . G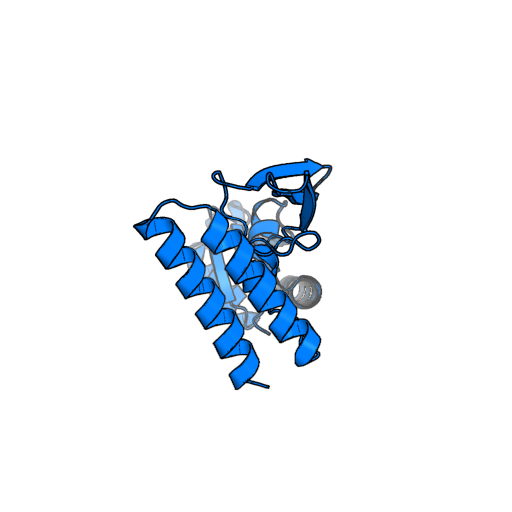LU A 1 125 ? -21.906 -6.140 20.917 1.00 91.56 125 GLU A CA 1
ATOM 1019 C C . GLU A 1 125 ? -20.519 -6.019 20.266 1.00 91.56 125 GLU A C 1
ATOM 1021 O O . GLU A 1 125 ? -20.424 -5.735 19.067 1.00 91.56 125 GLU A O 1
ATOM 1026 N N . ILE A 1 126 ? -19.446 -6.287 21.019 1.00 91.38 126 ILE A N 1
ATOM 1027 C CA . ILE A 1 126 ? -18.077 -6.277 20.494 1.00 91.38 126 ILE A CA 1
ATOM 1028 C C . ILE A 1 126 ? -17.925 -7.341 19.399 1.00 91.38 126 ILE A C 1
ATOM 1030 O O . ILE A 1 126 ? -17.407 -7.022 18.328 1.00 91.38 126 ILE A O 1
ATOM 1034 N N . ASP A 1 127 ? -18.424 -8.564 19.612 1.00 91.94 127 ASP A N 1
ATOM 1035 C CA . ASP A 1 127 ? -18.369 -9.647 18.620 1.00 91.94 127 ASP A CA 1
ATOM 1036 C C . ASP A 1 127 ? -19.065 -9.254 17.309 1.00 91.94 127 ASP A C 1
ATOM 1038 O O . ASP A 1 127 ? -18.501 -9.402 16.221 1.00 91.94 127 ASP A O 1
ATOM 1042 N N . THR A 1 128 ? -20.265 -8.674 17.407 1.00 90.00 128 THR A N 1
ATOM 1043 C CA . THR A 1 128 ? -21.043 -8.224 16.244 1.00 90.00 128 THR A CA 1
ATOM 1044 C C . THR A 1 128 ? -20.280 -7.163 15.449 1.00 90.00 128 THR A C 1
ATOM 1046 O O . THR A 1 128 ? -20.172 -7.249 14.223 1.00 90.00 128 THR A O 1
ATOM 1049 N N . ARG A 1 129 ? -19.672 -6.183 16.132 1.00 90.19 129 ARG A N 1
ATOM 1050 C CA . ARG A 1 129 ? -18.864 -5.154 15.461 1.00 90.19 129 ARG A CA 1
ATOM 1051 C C . ARG A 1 129 ? -17.573 -5.718 14.874 1.00 90.19 129 ARG A C 1
ATOM 1053 O O . ARG A 1 129 ? -17.184 -5.290 13.787 1.00 90.19 129 ARG A O 1
ATOM 1060 N N . LEU A 1 130 ? -16.943 -6.694 15.531 1.00 90.31 130 LEU A N 1
ATOM 1061 C CA . LEU A 1 130 ? -15.770 -7.397 15.006 1.00 90.31 130 LEU A CA 1
ATOM 1062 C C . LEU A 1 130 ? -16.101 -8.190 13.735 1.00 90.31 130 LEU A C 1
ATOM 1064 O O . LEU A 1 130 ? -15.274 -8.214 12.829 1.00 90.31 130 LEU A O 1
ATOM 1068 N N . LYS A 1 131 ? -17.299 -8.784 13.609 1.00 87.88 131 LYS A N 1
ATOM 1069 C CA . LYS A 1 131 ? -17.734 -9.463 12.366 1.00 87.88 131 LYS A CA 1
ATOM 1070 C C . LYS A 1 131 ? -17.832 -8.497 11.186 1.00 87.88 131 LYS A C 1
ATOM 1072 O O . LYS A 1 131 ? -17.354 -8.806 10.101 1.00 87.88 131 LYS A O 1
ATOM 1077 N N . VAL A 1 132 ? -18.420 -7.320 11.407 1.00 86.62 132 VAL A N 1
ATOM 1078 C CA . VAL A 1 132 ? -18.653 -6.335 10.338 1.00 86.62 132 VAL A CA 1
ATOM 1079 C C . VAL A 1 132 ? -17.378 -5.569 9.979 1.00 86.62 132 VAL A C 1
ATOM 1081 O O . VAL A 1 132 ? -17.052 -5.423 8.803 1.00 86.62 132 VAL A O 1
ATOM 1084 N N . LYS A 1 133 ? -16.651 -5.057 10.980 1.00 84.12 133 LYS A N 1
ATOM 1085 C CA . LYS A 1 133 ? -15.510 -4.151 10.764 1.00 84.12 133 LYS A CA 1
ATOM 1086 C C . LYS A 1 133 ? -14.153 -4.848 10.734 1.00 84.12 133 LYS A C 1
ATOM 1088 O O . LYS A 1 133 ? -13.177 -4.198 10.370 1.00 84.12 133 LYS A O 1
ATOM 1093 N N . LYS A 1 134 ? -14.062 -6.118 11.150 1.00 87.50 134 LYS A N 1
ATOM 1094 C CA . LYS A 1 134 ? -12.824 -6.903 11.374 1.00 87.50 134 LYS A CA 1
ATOM 1095 C C . LYS A 1 134 ? -11.874 -6.346 12.434 1.00 87.50 134 LYS A C 1
ATOM 1097 O O . LYS A 1 134 ? -11.115 -7.108 13.020 1.00 87.50 134 LYS A O 1
ATOM 1102 N N . VAL A 1 135 ? -11.918 -5.044 12.698 1.00 90.12 135 VAL A N 1
ATOM 1103 C CA . VAL A 1 135 ? -11.124 -4.335 13.694 1.00 90.12 135 VAL A CA 1
ATOM 1104 C C . VAL A 1 135 ? -12.037 -3.415 14.491 1.00 90.12 135 VAL A C 1
ATOM 1106 O O . VAL A 1 135 ? -12.846 -2.688 13.913 1.00 90.12 135 VAL A O 1
ATOM 1109 N N . VAL A 1 136 ? -11.891 -3.425 15.813 1.00 91.12 136 VAL A N 1
ATOM 1110 C CA . VAL A 1 136 ? -12.683 -2.600 16.732 1.00 91.12 136 VAL A CA 1
ATOM 1111 C C . VAL A 1 136 ? -11.750 -1.949 17.745 1.00 91.12 136 VAL A C 1
ATOM 1113 O O . VAL A 1 136 ? -10.907 -2.619 18.342 1.00 91.12 136 VAL A O 1
ATOM 1116 N N . LYS A 1 137 ? -11.899 -0.637 17.942 1.00 91.50 137 LYS A N 1
ATOM 1117 C CA . LYS A 1 137 ? -11.200 0.109 18.993 1.00 91.50 137 LYS A CA 1
ATOM 1118 C C . LYS A 1 137 ? -12.119 0.273 20.195 1.00 91.50 137 LYS A C 1
ATOM 1120 O O . LYS A 1 137 ? -13.188 0.871 20.087 1.00 91.50 137 LYS A O 1
ATOM 1125 N N . ILE A 1 138 ? -11.683 -0.217 21.343 1.00 91.62 138 ILE A N 1
ATOM 1126 C CA . ILE A 1 138 ? -12.463 -0.241 22.579 1.00 91.62 138 ILE A CA 1
ATOM 1127 C C . ILE A 1 138 ? -11.806 0.704 23.577 1.00 91.62 138 ILE A C 1
ATOM 1129 O O . ILE A 1 138 ? -10.582 0.736 23.694 1.00 91.62 138 ILE A O 1
ATOM 1133 N N . ARG A 1 139 ? -12.606 1.501 24.286 1.00 90.38 139 ARG A N 1
ATOM 1134 C CA . ARG A 1 139 ? -12.153 2.357 25.385 1.00 90.38 139 ARG A CA 1
ATOM 1135 C C . ARG A 1 139 ? -12.656 1.814 26.707 1.00 90.38 139 ARG A C 1
ATOM 1137 O O . ARG A 1 139 ? -13.833 1.511 26.843 1.00 90.38 139 ARG A O 1
ATOM 1144 N N . ILE A 1 140 ? -11.782 1.771 27.694 1.00 89.25 140 ILE A N 1
ATOM 1145 C CA . ILE A 1 140 ? -12.109 1.445 29.073 1.00 89.25 140 ILE A CA 1
ATOM 1146 C C . ILE A 1 140 ? -12.300 2.762 29.826 1.00 89.25 140 ILE A C 1
ATOM 1148 O O . ILE A 1 140 ? -11.504 3.696 29.683 1.00 89.25 140 ILE A O 1
ATOM 1152 N N . ASN A 1 141 ? -13.378 2.884 30.596 1.00 86.88 141 ASN A N 1
ATOM 1153 C CA . ASN A 1 141 ? -13.565 4.062 31.432 1.00 86.88 141 ASN A CA 1
ATOM 1154 C C . ASN A 1 141 ? -12.575 4.051 32.611 1.00 86.88 141 ASN A C 1
ATOM 1156 O O . ASN A 1 141 ? -12.328 3.003 33.201 1.00 86.88 141 ASN A O 1
ATOM 1160 N N . LYS A 1 142 ? -12.028 5.216 32.977 1.00 80.12 142 LYS A N 1
ATOM 1161 C CA . LYS A 1 142 ? -10.997 5.326 34.024 1.00 80.12 142 LYS A CA 1
ATOM 1162 C C . LYS A 1 142 ? -11.503 4.796 35.370 1.00 80.12 142 LYS A C 1
ATOM 1164 O O . LYS A 1 142 ? -10.838 3.975 35.985 1.00 80.12 142 LYS A O 1
ATOM 1169 N N . ASN A 1 143 ? -12.725 5.173 35.739 1.00 79.88 143 ASN A N 1
ATOM 1170 C CA . ASN A 1 143 ? -13.349 4.756 36.994 1.00 79.88 143 ASN A CA 1
ATOM 1171 C C . ASN A 1 143 ? -13.544 3.237 37.083 1.00 79.88 143 ASN A C 1
ATOM 1173 O O . ASN A 1 143 ? -13.574 2.708 38.182 1.00 79.88 143 ASN A O 1
ATOM 1177 N N . PHE A 1 144 ? -13.694 2.542 35.947 1.00 77.50 144 PHE A N 1
ATOM 1178 C CA . PHE A 1 144 ? -13.830 1.084 35.944 1.00 77.50 144 PHE A CA 1
ATOM 1179 C C . PHE A 1 144 ? -12.495 0.395 36.258 1.00 77.50 144 PHE A C 1
ATOM 1181 O O . PHE A 1 144 ? -12.472 -0.605 36.966 1.00 77.50 144 PHE A O 1
ATOM 1188 N N . ILE A 1 145 ? -11.382 0.952 35.770 1.00 76.06 145 ILE A N 1
ATOM 1189 C CA . ILE A 1 145 ? -10.031 0.466 36.089 1.00 76.06 145 ILE A CA 1
ATOM 1190 C C . ILE A 1 145 ? -9.765 0.664 37.587 1.00 76.06 145 ILE A C 1
ATOM 1192 O O . ILE A 1 145 ? -9.341 -0.257 38.271 1.00 76.06 145 ILE A O 1
ATOM 1196 N N . GLU A 1 146 ? -10.095 1.848 38.109 1.00 71.12 146 GLU A N 1
ATOM 1197 C CA . GLU A 1 146 ? -9.912 2.186 39.526 1.00 71.12 146 GLU A CA 1
ATOM 1198 C C . GLU A 1 146 ? -10.781 1.318 40.457 1.00 71.12 146 GLU A C 1
ATOM 1200 O O . GLU A 1 146 ? -10.323 0.944 41.529 1.00 71.12 146 GLU A O 1
ATOM 1205 N N . SER A 1 147 ? -12.005 0.954 40.051 1.00 69.06 147 SER A N 1
ATOM 1206 C CA . SER A 1 147 ? -12.901 0.117 40.863 1.00 69.06 147 SER A CA 1
ATOM 1207 C C . SER A 1 147 ? -12.631 -1.387 40.778 1.00 69.06 147 SER A C 1
ATOM 1209 O O . SER A 1 147 ? -13.026 -2.113 41.682 1.00 69.06 147 SER A O 1
ATOM 1211 N N . SER A 1 148 ? -12.047 -1.875 39.679 1.00 62.97 148 SER A N 1
ATOM 1212 C CA . SER A 1 148 ? -11.788 -3.314 39.486 1.00 62.97 148 SER A CA 1
ATOM 1213 C C . SER A 1 148 ? -10.448 -3.762 40.066 1.00 62.97 148 SER A C 1
ATOM 1215 O O . SER A 1 148 ? -10.297 -4.941 40.363 1.00 62.97 148 SER A O 1
ATOM 1217 N N . GLY A 1 149 ? -9.485 -2.847 40.224 1.00 67.81 149 GLY A N 1
ATOM 1218 C CA . GLY A 1 149 ? -8.130 -3.177 40.678 1.00 67.81 149 GLY A CA 1
ATOM 1219 C C . GLY A 1 149 ? -7.283 -3.924 39.639 1.00 67.81 149 GLY A C 1
ATOM 1220 O O . GLY A 1 149 ? -6.132 -4.238 39.919 1.00 67.81 149 GLY A O 1
ATOM 1221 N N . GLU A 1 150 ? -7.826 -4.186 38.446 1.00 74.31 150 GLU A N 1
ATOM 1222 C CA . GLU A 1 150 ? -7.146 -4.909 37.370 1.00 74.31 150 GLU A CA 1
ATOM 1223 C C . GLU A 1 150 ? -6.348 -3.970 36.467 1.00 74.31 150 GLU A C 1
ATOM 1225 O O . GLU A 1 150 ? -6.760 -2.842 36.154 1.00 74.31 150 GLU A O 1
ATOM 1230 N N . GLU A 1 151 ? -5.219 -4.464 35.963 1.00 79.88 151 GLU A N 1
ATOM 1231 C CA . GLU A 1 151 ? -4.456 -3.720 34.975 1.00 79.88 151 GLU A CA 1
ATOM 1232 C C . GLU A 1 151 ? -5.146 -3.730 33.606 1.00 79.88 151 GLU A C 1
ATOM 1234 O O . GLU A 1 151 ? -5.835 -4.664 33.189 1.00 79.88 151 GLU A O 1
ATOM 1239 N N . ARG A 1 152 ? -4.915 -2.663 32.838 1.00 82.94 152 ARG A N 1
ATOM 1240 C CA . ARG A 1 152 ? -5.513 -2.474 31.504 1.00 82.94 152 ARG A CA 1
ATOM 1241 C C . ARG A 1 152 ? -5.196 -3.633 30.559 1.00 82.94 152 ARG A C 1
ATOM 1243 O O . ARG A 1 152 ? -6.008 -3.954 29.692 1.00 82.94 152 ARG A O 1
ATOM 1250 N N . GLU A 1 153 ? -4.016 -4.230 30.716 1.00 84.62 153 GLU A N 1
ATOM 1251 C CA . GLU A 1 153 ? -3.587 -5.377 29.924 1.00 84.62 153 GLU A CA 1
ATOM 1252 C C . GLU A 1 153 ? -4.382 -6.635 30.237 1.00 84.62 153 GLU A C 1
ATOM 1254 O O . GLU A 1 153 ? -4.741 -7.362 29.315 1.00 84.62 153 GLU A O 1
ATOM 1259 N N . GLU A 1 154 ? -4.695 -6.877 31.506 1.00 86.19 154 GLU A N 1
ATOM 1260 C CA . GLU A 1 154 ? -5.481 -8.032 31.929 1.00 86.19 154 GLU A CA 1
ATOM 1261 C C . GLU A 1 154 ? -6.902 -7.936 31.385 1.00 86.19 154 GLU A C 1
ATOM 1263 O O . GLU A 1 154 ? -7.390 -8.882 30.769 1.00 86.19 154 GLU A O 1
ATOM 1268 N N . ILE A 1 155 ? -7.523 -6.758 31.496 1.00 87.00 155 ILE A N 1
ATOM 1269 C CA . ILE A 1 155 ? -8.856 -6.489 30.943 1.00 87.00 155 ILE A CA 1
ATOM 1270 C C . ILE A 1 155 ? -8.853 -6.708 29.424 1.00 87.00 155 ILE A C 1
ATOM 1272 O O . ILE A 1 155 ? -9.723 -7.395 28.884 1.00 87.00 155 ILE A O 1
ATOM 1276 N N . ALA A 1 156 ? -7.866 -6.152 28.716 1.00 89.62 156 ALA A N 1
ATOM 1277 C CA . ALA A 1 156 ? -7.756 -6.311 27.270 1.00 89.62 156 ALA A CA 1
ATOM 1278 C C . ALA A 1 156 ? -7.548 -7.783 26.871 1.00 89.62 156 ALA A C 1
ATOM 1280 O O . ALA A 1 156 ? -8.220 -8.258 25.954 1.00 89.62 156 ALA A O 1
ATOM 1281 N N . LYS A 1 157 ? -6.680 -8.520 27.582 1.00 90.62 157 LYS A N 1
ATOM 1282 C CA . LYS A 1 157 ? -6.434 -9.956 27.369 1.00 90.62 157 LYS A CA 1
ATOM 1283 C C . LYS A 1 157 ? -7.692 -10.783 27.634 1.00 90.62 157 LYS A C 1
ATOM 1285 O O . LYS A 1 157 ? -8.050 -11.595 26.788 1.00 90.62 157 LYS A O 1
ATOM 1290 N N . LYS A 1 158 ? -8.415 -10.529 28.730 1.00 89.62 158 LYS A N 1
ATOM 1291 C CA . LYS A 1 158 ? -9.690 -11.197 29.052 1.00 89.62 158 LYS A CA 1
ATOM 1292 C C . LYS A 1 158 ? -10.706 -11.037 27.924 1.00 89.62 158 LYS A C 1
ATOM 1294 O O . LYS A 1 158 ? -11.250 -12.027 27.442 1.00 89.62 158 LYS A O 1
ATOM 1299 N N . VAL A 1 159 ? -10.922 -9.806 27.453 1.00 90.12 159 VAL A N 1
ATOM 1300 C CA . VAL A 1 159 ? -11.862 -9.534 26.349 1.00 90.12 159 VAL A CA 1
ATOM 1301 C C . VAL A 1 159 ? -11.392 -10.187 25.044 1.00 90.12 159 VAL A C 1
ATOM 1303 O O . VAL A 1 159 ? -12.212 -10.729 24.305 1.00 90.12 159 VAL A O 1
ATOM 1306 N N . SER A 1 160 ? -10.085 -10.175 24.769 1.00 92.06 160 SER A N 1
ATOM 1307 C CA . SER A 1 160 ? -9.496 -10.824 23.592 1.00 92.06 160 SER A CA 1
ATOM 1308 C C . SER A 1 160 ? -9.753 -12.332 23.584 1.00 92.06 160 SER A C 1
ATOM 1310 O O . SER A 1 160 ? -10.226 -12.863 22.578 1.00 92.06 160 SER A O 1
ATOM 1312 N N . SER A 1 161 ? -9.496 -13.002 24.713 1.00 90.12 161 SER A N 1
ATOM 1313 C CA . SER A 1 161 ? -9.674 -14.448 24.877 1.00 90.12 161 SER A CA 1
ATOM 1314 C C . SER A 1 161 ? -11.139 -14.861 24.760 1.00 90.12 161 SER A C 1
ATOM 1316 O O . SER A 1 161 ? -11.448 -15.809 24.045 1.00 90.12 161 SER A O 1
ATOM 1318 N N . LEU A 1 162 ? -12.058 -14.113 25.384 1.00 89.62 162 LEU A N 1
ATOM 1319 C CA . LEU A 1 162 ? -13.502 -14.386 25.312 1.00 89.62 162 LEU A CA 1
ATOM 1320 C C . LEU A 1 162 ? -14.060 -14.296 23.885 1.00 89.62 162 LEU A C 1
ATOM 1322 O O . LEU A 1 162 ? -15.018 -14.984 23.546 1.00 89.62 162 LEU A O 1
ATOM 1326 N N . LEU A 1 163 ? -13.473 -13.440 23.048 1.00 88.44 163 LEU A N 1
ATOM 1327 C CA . LEU A 1 163 ? -13.921 -13.195 21.676 1.00 88.44 163 LEU A CA 1
ATOM 1328 C C . LEU A 1 163 ? -13.115 -13.959 20.621 1.00 88.44 163 LEU A C 1
ATOM 1330 O O . LEU A 1 163 ? -13.394 -13.815 19.425 1.00 88.44 163 LEU A O 1
ATOM 1334 N N . ASN A 1 164 ? -12.114 -14.733 21.054 1.00 88.12 164 ASN A N 1
ATOM 1335 C CA . ASN A 1 164 ? -11.106 -15.358 20.200 1.00 88.12 164 ASN A CA 1
ATOM 1336 C C . ASN A 1 164 ? -10.569 -14.374 19.139 1.00 88.12 164 ASN A C 1
ATOM 1338 O O . ASN A 1 164 ? -10.576 -14.634 17.933 1.00 88.12 164 ASN A O 1
ATOM 1342 N N . ALA A 1 165 ? -10.207 -13.176 19.598 1.00 90.50 165 ALA A N 1
ATOM 1343 C CA . ALA A 1 165 ? -9.701 -12.092 18.768 1.00 90.50 165 ALA A CA 1
ATOM 1344 C C . ALA A 1 165 ? -8.217 -11.840 19.062 1.00 90.50 165 ALA A C 1
ATOM 1346 O O . ALA A 1 165 ? -7.724 -12.134 20.147 1.00 90.50 165 ALA A O 1
ATOM 1347 N N . GLU A 1 166 ? -7.510 -11.266 18.094 1.00 91.38 166 GLU A N 1
ATOM 1348 C CA . GLU A 1 166 ? -6.127 -10.816 18.227 1.00 91.38 166 GLU A CA 1
ATOM 1349 C C . GLU A 1 166 ? -6.097 -9.429 18.882 1.00 91.38 166 GLU A C 1
ATOM 1351 O O . GLU A 1 166 ? -6.691 -8.472 18.370 1.00 91.38 166 GLU A O 1
ATOM 1356 N N . LEU A 1 167 ? -5.375 -9.301 19.994 1.00 91.38 167 LEU A N 1
ATOM 1357 C CA . LEU A 1 167 ? -5.076 -8.016 20.615 1.00 91.38 167 LEU A CA 1
ATOM 1358 C C . LEU A 1 167 ? -3.912 -7.350 19.876 1.00 91.38 167 LEU A C 1
ATOM 1360 O O . LEU A 1 167 ? -2.770 -7.785 19.977 1.00 91.38 167 LEU A O 1
ATOM 1364 N N . VAL A 1 168 ? -4.207 -6.286 19.131 1.00 90.69 168 VAL A N 1
ATOM 1365 C CA . VAL A 1 168 ? -3.224 -5.631 18.256 1.00 90.69 168 VAL A CA 1
ATOM 1366 C C . VAL A 1 168 ? -2.377 -4.610 19.010 1.00 90.69 168 VAL A C 1
ATOM 1368 O O . VAL A 1 168 ? -1.181 -4.489 18.763 1.00 90.69 168 VAL A O 1
ATOM 1371 N N . GLU A 1 169 ? -3.006 -3.817 19.876 1.00 87.50 169 GLU A N 1
ATOM 1372 C CA . GLU A 1 169 ? -2.338 -2.739 20.608 1.00 87.50 169 GLU A CA 1
ATOM 1373 C C . GLU A 1 169 ? -3.158 -2.318 21.826 1.00 87.50 169 GLU A C 1
ATOM 1375 O O . GLU A 1 169 ? -4.392 -2.284 21.775 1.00 87.50 169 GLU A O 1
ATOM 1380 N N . ILE A 1 170 ? -2.458 -1.904 22.882 1.00 90.00 170 ILE A N 1
ATOM 1381 C CA . ILE A 1 170 ? -3.011 -1.179 24.024 1.00 90.00 170 ILE A CA 1
ATOM 1382 C C . ILE A 1 170 ? -2.363 0.207 24.054 1.00 90.00 170 ILE A C 1
ATOM 1384 O O . ILE A 1 170 ? -1.141 0.335 24.028 1.00 90.00 170 ILE A O 1
ATOM 1388 N N . ARG A 1 171 ? -3.179 1.263 24.110 1.00 83.88 171 ARG A N 1
ATOM 1389 C CA . ARG A 1 171 ? -2.714 2.649 24.216 1.00 83.88 171 ARG A CA 1
ATOM 1390 C C . ARG A 1 171 ? -3.608 3.461 25.144 1.00 83.88 171 ARG A C 1
ATOM 1392 O O . ARG A 1 171 ? -4.766 3.757 24.826 1.00 83.88 171 ARG A O 1
ATOM 1399 N N . GLY A 1 172 ? -3.048 3.875 26.280 1.00 85.12 172 GLY A N 1
ATOM 1400 C CA . GLY A 1 172 ? -3.793 4.557 27.339 1.00 85.12 172 GLY A CA 1
ATOM 1401 C C . GLY A 1 172 ? -4.962 3.694 27.814 1.00 85.12 172 GLY A C 1
ATOM 1402 O O . GLY A 1 172 ? -4.812 2.494 28.003 1.00 85.12 172 GLY A O 1
ATOM 1403 N N . ASN A 1 173 ? -6.152 4.280 27.929 1.00 88.50 173 ASN A N 1
ATOM 1404 C CA . ASN A 1 173 ? -7.368 3.534 28.270 1.00 88.50 173 ASN A CA 1
ATOM 1405 C C . ASN A 1 173 ? -8.086 2.967 27.032 1.00 88.50 173 ASN A C 1
ATOM 1407 O O . ASN A 1 173 ? -9.300 2.798 27.055 1.00 88.50 173 ASN A O 1
ATOM 1411 N N . THR A 1 174 ? -7.392 2.760 25.913 1.00 89.50 174 THR A N 1
ATOM 1412 C CA . THR A 1 174 ? -7.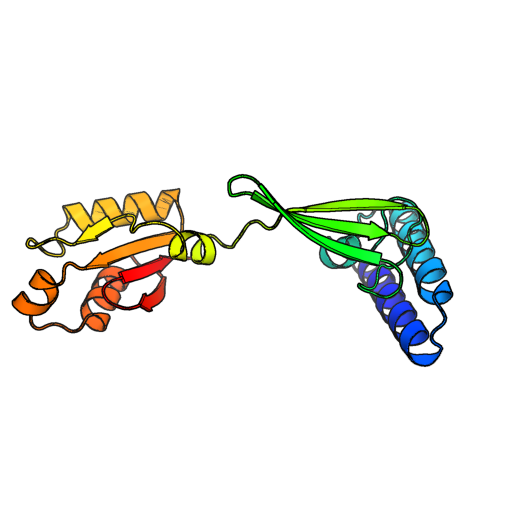980 2.164 24.707 1.00 89.50 174 THR A CA 1
ATOM 1413 C C . THR A 1 174 ? -7.161 0.980 24.239 1.00 89.50 174 THR A C 1
ATOM 1415 O O . THR A 1 174 ? -5.944 0.984 24.378 1.00 89.50 174 THR A O 1
ATOM 1418 N N . PHE A 1 175 ? -7.813 -0.006 23.644 1.00 92.44 175 PHE A N 1
ATOM 1419 C CA . PHE A 1 175 ? -7.151 -1.137 23.012 1.00 92.44 175 PHE A CA 1
ATOM 1420 C C . PHE A 1 175 ? -7.851 -1.498 21.703 1.00 92.44 175 PHE A C 1
ATOM 1422 O O . PHE A 1 175 ? -9.006 -1.126 21.475 1.00 92.44 175 PHE A O 1
ATOM 1429 N N . ILE A 1 176 ? -7.128 -2.159 20.805 1.00 91.81 176 ILE A N 1
ATOM 1430 C CA . ILE A 1 176 ? -7.621 -2.535 19.479 1.00 91.81 176 ILE A CA 1
ATOM 1431 C C . ILE A 1 176 ? -7.637 -4.054 19.377 1.00 91.81 176 ILE A C 1
ATOM 1433 O O . ILE A 1 176 ? -6.599 -4.696 19.531 1.00 91.81 176 ILE A O 1
ATOM 1437 N N . LEU A 1 177 ? -8.808 -4.603 19.062 1.00 92.31 177 LEU A N 1
ATOM 1438 C CA . LEU A 1 177 ? -8.977 -6.012 18.724 1.00 92.31 177 LEU A CA 1
ATOM 1439 C C . LEU A 1 177 ? -9.149 -6.175 17.218 1.00 92.31 177 LEU A C 1
ATOM 1441 O O . LEU A 1 177 ? -9.786 -5.347 16.558 1.00 92.31 177 LEU A O 1
ATOM 1445 N N . LYS A 1 178 ? -8.610 -7.266 16.683 1.00 91.69 178 LYS A N 1
ATOM 1446 C CA . LYS A 1 178 ? -8.733 -7.669 15.286 1.00 91.69 178 LYS A CA 1
ATOM 1447 C C . LYS A 1 178 ? -9.167 -9.127 15.208 1.00 91.69 178 LYS A C 1
ATOM 1449 O O . LYS A 1 178 ? -8.618 -9.982 15.890 1.00 91.69 178 LYS A O 1
ATOM 1454 N N . ARG A 1 179 ? -10.144 -9.432 14.358 1.00 87.81 179 ARG A N 1
ATOM 1455 C CA . ARG A 1 179 ? -10.469 -10.821 14.019 1.00 87.81 179 ARG A CA 1
ATOM 1456 C C . ARG A 1 179 ? -9.499 -11.289 12.933 1.00 87.81 179 ARG A C 1
ATOM 1458 O O . ARG A 1 179 ? -9.427 -10.661 11.873 1.00 87.81 179 ARG A O 1
ATOM 1465 N N . ASN A 1 180 ? -8.773 -12.373 13.192 1.00 72.56 180 ASN A N 1
ATOM 1466 C CA . ASN A 1 180 ? -8.080 -13.102 12.134 1.00 72.56 180 ASN A CA 1
ATOM 1467 C C . ASN A 1 180 ? -9.123 -13.883 11.327 1.00 72.56 180 ASN A C 1
ATOM 1469 O O . ASN A 1 180 ? -9.993 -14.529 11.906 1.00 72.56 180 ASN A O 1
ATOM 1473 N N . LEU A 1 181 ? -9.089 -13.704 10.006 1.00 55.69 181 LEU A N 1
ATOM 1474 C CA . LEU A 1 181 ? -9.850 -14.509 9.052 1.00 55.69 181 LEU A CA 1
ATOM 1475 C C . LEU A 1 181 ? -9.089 -15.793 8.752 1.00 55.69 181 LEU A C 1
ATOM 1477 O O . LEU A 1 181 ? -7.842 -15.692 8.678 1.00 55.69 181 LEU A O 1
#

Secondary structure (DSSP, 8-state):
-HHHHHHHHHHHHHHHHHHHHH--THHHHHHHHHHHHHHHHHT-PPPHHHHTTB-TTT--B--BTTTEEEEEEEETTEEEEEEEETTT--EEEEE----HHHHHHHSPPSEEE-TT-S-HHHHHHHHHHHHHHSEEEEEE-HHHHHHH---HHHHHHHHHHHTT-EEEEEETTEEEEE---

Foldseek 3Di:
DVVLLVVLVVLCVVLVVVCVVPVDQVSQLVSQVVSVVSCVVVVHDHPPVQVVQADPPSRGGHDDPRQWDWDWDDDPHWIWIWIAGNVPRDIDIHTDPDDLVVVQVVDDFPEEADQVGDDPVVLVVVLVCCVVSQKGKYFYDPVNCVVVVDDLVVSLVVSCVSNVWDFDDDDDRMTMTGHDD

Organism: Fervidicoccus fontis (strain DSM 19380 / JCM 18336 / VKM B-2539 / Kam940) (NCBI:txid1163730)

Sequence (181 aa):
MRLAYNEMERVFYKATFLFFEYRSVDFLRYGGRYIKSIAQKTNLPVRDDLKHFICKRCGAILIPGVNSSYRIHSKSGNSYLKVKCLNCGYSKKIIFKPRDVVKSKMVRADINIGKNGINERIIKEIDTRLKVKKVVKIRINKNFIESSGEEREEIAKKVSSLLNAELVEIRGNTFILKRNL

InterPro domains:
  IPR001890 RNA-binding, CRM domain [PF01985] (108-177)
  IPR001890 RNA-binding, CRM domain [PS51295] (88-181)
  IPR001890 RNA-binding, CRM domain [SM01103] (102-179)
  IPR007175 Ribonuclease P subunit, Rpr2/Snm1/Rpp21 [PF04032] (29-89)
  IPR035920 YhbY-like superfamily [G3DSA:3.30.110.60] (104-181)
  IPR035920 YhbY-like superfamily [SSF75471] (109-179)
  IPR051925 RNA-binding domain-containing protein [PTHR40065] (105-179)

pLDDT: mean 87.3, std 9.41, range [55.69, 97.62]

Radius of gyration: 24.28 Å; chains: 1; bounding box: 50×34×67 Å